Protein AF-A0A925V124-F1 (afdb_monomer_lite)

Secondary structure (DSSP, 8-state):
---EETTTTHHHHHHHHHHHHTTSSHHHHHHHHHHHHHHHSTT--HHHHHHHHHHHTT-EESSTTHHHHHHHHHHHHHHHHHGGGSTTHHHHTSSS--GGG--HHHHHHHT-TT-HHHHHHHHH-------HHHHHHTHHHHTTS-S-PPPTTS--

Radius of gyration: 16.53 Å; chains: 1; bounding box: 38×49×39 Å

Foldseek 3Di:
DDKDAQCVCLLVLLVVVLVVCDCVQLLLNLLSVLCSCQAPNPPHDVVLNVLSCVLGVPPIDDDSNWLSVLLLVLLLVLLCVVDPVQLLVLQRVDPNHDNVSNDNVSVCSSSPSPSPSSSCSSNDPTDDPPDVVVVVVVVVVPVVDPDDDDDPPPDD

Sequence (156 aa):
MQTRTGMDGLAEDLAEHRKLIGDANPVYARAVEQLAVLLCGPAASQPVVARMERAWRQRSFEAAYERPLLLLAALRHDALITGPEHPLARAFADEHPELAAVSRVALTRGLDPDRLPIWLALATRRVQTNDVSRAVAWRWPAALAGQRPIALVDVG

pLDDT: mean 84.77, std 19.45, range [33.28, 97.88]

Structure (mmCIF, N/CA/C/O backbone):
data_AF-A0A925V124-F1
#
_entry.id   AF-A0A925V124-F1
#
loop_
_atom_site.group_PDB
_atom_site.id
_atom_site.type_symbol
_atom_site.label_atom_id
_atom_site.label_alt_id
_atom_site.label_comp_id
_atom_site.label_asym_id
_atom_site.label_entity_id
_atom_site.label_seq_id
_atom_site.pdbx_PDB_ins_code
_atom_site.Cartn_x
_atom_site.Cartn_y
_atom_site.Cartn_z
_atom_site.occupancy
_atom_site.B_iso_or_equiv
_atom_site.auth_seq_id
_atom_site.auth_comp_id
_atom_site.auth_asym_id
_atom_site.auth_atom_id
_atom_site.pdbx_PDB_model_num
ATOM 1 N N . MET A 1 1 ? -2.122 -2.118 22.852 1.00 61.78 1 MET A N 1
ATOM 2 C CA . MET A 1 1 ? -2.402 -2.101 21.401 1.00 61.78 1 MET A CA 1
ATOM 3 C C . MET A 1 1 ? -3.892 -1.844 21.259 1.00 61.78 1 MET A C 1
ATOM 5 O O . MET A 1 1 ? -4.648 -2.545 21.917 1.00 61.78 1 MET A O 1
ATOM 9 N N . GLN A 1 2 ? -4.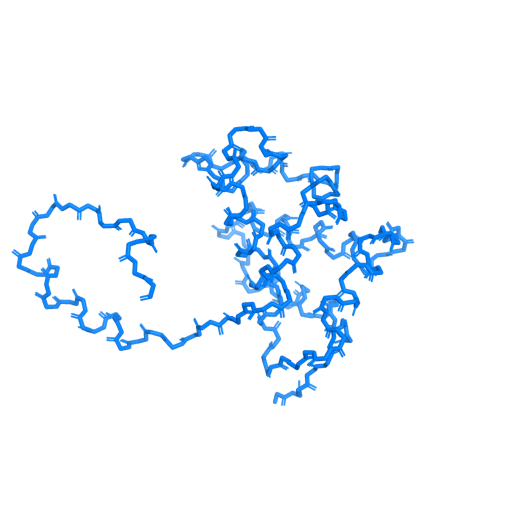303 -0.785 20.562 1.00 75.88 2 GLN A N 1
ATOM 10 C CA . GLN A 1 2 ? -5.724 -0.478 20.369 1.00 75.88 2 GLN A CA 1
ATOM 11 C C . GLN A 1 2 ? -6.164 -1.110 19.051 1.00 75.88 2 GLN A C 1
ATOM 13 O O . GLN A 1 2 ? -5.573 -0.796 18.020 1.00 75.88 2 GLN A O 1
ATOM 18 N N . THR A 1 3 ? -7.169 -1.986 19.087 1.00 84.56 3 THR A N 1
ATOM 19 C CA . THR A 1 3 ? -7.780 -2.550 17.879 1.00 84.56 3 THR A CA 1
ATOM 20 C C . THR A 1 3 ? -8.327 -1.411 17.022 1.00 84.56 3 THR A C 1
ATOM 22 O O . THR A 1 3 ? -9.066 -0.558 17.521 1.00 84.56 3 THR A O 1
ATOM 25 N N . ARG A 1 4 ? -7.952 -1.378 15.740 1.00 88.69 4 ARG A N 1
ATOM 26 C CA . ARG A 1 4 ? -8.408 -0.363 14.780 1.00 88.69 4 ARG A CA 1
ATOM 27 C C . ARG A 1 4 ? -9.321 -0.994 13.738 1.00 88.69 4 ARG A C 1
ATOM 29 O O . ARG A 1 4 ? -9.110 -2.131 13.318 1.00 88.69 4 ARG A O 1
ATOM 36 N N . THR A 1 5 ? -10.335 -0.251 13.314 1.00 91.56 5 THR A N 1
ATOM 37 C CA . THR A 1 5 ? -11.328 -0.684 12.325 1.00 91.56 5 THR A CA 1
ATOM 38 C C . THR A 1 5 ? -11.156 0.071 11.021 1.00 91.56 5 THR A C 1
ATOM 40 O O . THR A 1 5 ? -10.897 1.272 11.018 1.00 91.56 5 THR A O 1
ATOM 43 N N . GLY A 1 6 ? -11.305 -0.623 9.894 1.00 92.75 6 GLY A N 1
ATOM 44 C CA . GLY A 1 6 ? -11.269 0.026 8.587 1.00 92.75 6 GLY A CA 1
ATOM 45 C C . GLY A 1 6 ? -9.992 0.841 8.343 1.00 92.75 6 GLY A C 1
ATOM 46 O O . GLY A 1 6 ? -8.870 0.361 8.538 1.00 92.75 6 GLY A O 1
ATOM 47 N N . MET A 1 7 ? -10.179 2.088 7.907 1.00 94.44 7 MET A N 1
ATOM 48 C CA . MET A 1 7 ? -9.101 3.046 7.637 1.00 94.44 7 MET A CA 1
ATOM 49 C C . MET A 1 7 ? -8.749 3.941 8.835 1.00 94.44 7 MET A C 1
ATOM 51 O O . MET A 1 7 ? -7.814 4.735 8.734 1.00 94.44 7 MET A O 1
ATOM 55 N N . ASP A 1 8 ? -9.434 3.802 9.972 1.00 92.19 8 ASP A N 1
ATOM 56 C CA . ASP A 1 8 ? -9.246 4.694 11.117 1.00 92.19 8 ASP A CA 1
ATOM 57 C C . ASP A 1 8 ? -7.821 4.582 11.659 1.00 92.19 8 ASP A C 1
ATOM 59 O O . ASP A 1 8 ? -7.342 3.500 12.011 1.00 92.19 8 ASP A O 1
ATOM 63 N N . GLY A 1 9 ? -7.106 5.699 11.699 1.00 93.81 9 GLY A N 1
ATOM 64 C CA . GLY A 1 9 ? -5.715 5.733 12.132 1.00 93.81 9 GLY A CA 1
ATOM 65 C C . GLY A 1 9 ? -4.713 5.116 11.139 1.00 93.81 9 GLY A C 1
ATOM 66 O O . GLY A 1 9 ? -3.663 4.625 11.551 1.00 93.81 9 GLY A O 1
ATOM 67 N N . LEU A 1 10 ? -5.052 4.995 9.847 1.00 96.06 10 LEU A N 1
ATOM 68 C CA . LEU A 1 10 ? -4.140 4.431 8.839 1.00 96.06 10 LEU A CA 1
ATOM 69 C C . LEU A 1 10 ? -2.904 5.317 8.607 1.00 96.06 10 LEU A C 1
ATOM 71 O O . LEU A 1 10 ? -1.824 4.800 8.322 1.00 96.06 10 LEU A O 1
ATOM 75 N N . ALA A 1 11 ? -3.048 6.637 8.728 1.00 96.50 11 ALA A N 1
ATOM 76 C CA . ALA A 1 11 ? -1.944 7.576 8.547 1.00 96.50 11 ALA A CA 1
ATOM 77 C C . ALA A 1 11 ? -0.832 7.335 9.580 1.00 96.50 11 ALA A C 1
ATOM 79 O O . ALA A 1 11 ? 0.349 7.294 9.232 1.00 96.50 11 ALA A O 1
ATOM 80 N N . GLU A 1 12 ? -1.218 7.113 10.834 1.00 96.31 12 GLU A N 1
ATOM 81 C CA . GLU A 1 12 ? -0.327 6.801 11.945 1.00 96.31 12 GLU A CA 1
ATOM 82 C C . GLU A 1 12 ? 0.366 5.455 11.729 1.00 96.31 12 GLU A C 1
ATOM 84 O O . GLU A 1 12 ? 1.582 5.374 11.876 1.00 96.31 12 GLU A O 1
ATOM 89 N N . ASP A 1 13 ? -0.371 4.429 11.292 1.00 95.44 13 ASP A N 1
ATOM 90 C CA . ASP A 1 13 ? 0.209 3.117 10.980 1.00 95.44 13 ASP A CA 1
ATOM 91 C C . ASP A 1 13 ? 1.271 3.202 9.884 1.00 95.44 13 ASP A C 1
ATOM 93 O O . ASP A 1 13 ? 2.349 2.622 10.009 1.00 95.44 13 ASP A O 1
ATOM 97 N N . LEU A 1 14 ? 0.996 3.938 8.803 1.00 96.12 14 LEU A N 1
ATOM 98 C CA . LEU A 1 14 ? 1.958 4.131 7.717 1.00 96.12 14 LEU A CA 1
ATOM 99 C C . LEU A 1 14 ? 3.186 4.916 8.198 1.00 96.12 14 LEU A C 1
ATOM 101 O O . LEU A 1 14 ? 4.314 4.557 7.858 1.00 96.12 14 LEU A O 1
ATOM 105 N N . ALA A 1 15 ? 2.996 5.946 9.025 1.00 95.56 15 ALA A N 1
ATOM 106 C CA . ALA A 1 15 ? 4.096 6.720 9.592 1.00 95.56 15 ALA A CA 1
ATOM 107 C C . ALA A 1 15 ? 4.973 5.882 10.540 1.00 95.56 15 ALA A C 1
ATOM 109 O O . ALA A 1 15 ? 6.202 5.958 10.477 1.00 95.56 15 ALA A O 1
ATOM 110 N N . GLU A 1 16 ? 4.371 5.060 11.400 1.00 92.50 16 GLU A N 1
ATOM 111 C CA . GLU A 1 16 ? 5.090 4.122 12.265 1.00 92.50 16 GLU A CA 1
ATOM 112 C C . GLU A 1 16 ? 5.828 3.064 11.444 1.00 92.50 16 GLU A C 1
ATOM 114 O O . GLU A 1 16 ? 7.013 2.812 11.668 1.00 92.50 16 GLU A O 1
ATOM 119 N N . HIS A 1 17 ? 5.174 2.502 10.428 1.00 90.88 17 HIS A N 1
ATOM 120 C CA . HIS A 1 17 ? 5.788 1.501 9.567 1.00 90.88 17 HIS A CA 1
ATOM 121 C C . HIS A 1 17 ? 6.964 2.060 8.761 1.00 90.88 17 HIS A C 1
ATOM 123 O O . HIS A 1 17 ? 7.985 1.389 8.615 1.00 90.88 17 HIS A O 1
ATOM 129 N N . ARG A 1 18 ? 6.886 3.317 8.306 1.00 93.25 18 ARG A N 1
ATOM 130 C CA . ARG A 1 18 ? 8.014 3.998 7.654 1.00 93.25 18 ARG A CA 1
ATOM 131 C C . ARG A 1 18 ? 9.233 4.103 8.572 1.00 93.25 18 ARG A C 1
ATOM 133 O O . ARG A 1 18 ? 10.354 3.894 8.101 1.00 93.25 18 ARG A O 1
ATOM 140 N N . LYS A 1 19 ? 9.028 4.408 9.859 1.00 90.31 19 LYS A N 1
ATOM 141 C CA . LYS A 1 19 ? 10.109 4.442 10.863 1.00 90.31 19 LYS A CA 1
ATOM 142 C C . LYS A 1 19 ? 10.722 3.057 11.065 1.00 90.31 19 LYS A C 1
ATOM 144 O O . LYS A 1 19 ? 11.937 2.952 11.162 1.00 90.31 19 LYS A O 1
ATOM 149 N N . LEU A 1 20 ? 9.893 2.010 11.087 1.00 86.88 20 LEU A N 1
ATOM 150 C CA . LEU A 1 20 ? 10.339 0.624 11.260 1.00 86.88 20 LEU A CA 1
ATOM 151 C C . LEU A 1 20 ? 11.156 0.101 10.073 1.00 86.88 20 LEU A C 1
ATOM 153 O O . LEU A 1 20 ? 12.163 -0.564 10.287 1.00 86.88 20 LEU A O 1
ATOM 157 N N . ILE A 1 21 ? 10.745 0.399 8.834 1.00 87.00 21 ILE A N 1
ATOM 158 C CA . ILE A 1 21 ? 11.506 0.005 7.634 1.00 87.00 21 ILE A CA 1
ATOM 159 C C . ILE A 1 21 ? 12.879 0.696 7.613 1.00 87.00 21 ILE A C 1
ATOM 161 O O . ILE A 1 21 ? 13.863 0.103 7.164 1.00 87.00 21 ILE A O 1
ATOM 165 N N . GLY A 1 22 ? 12.951 1.942 8.094 1.00 83.25 22 GLY A N 1
ATOM 166 C CA . GLY A 1 22 ? 14.162 2.753 8.006 1.00 83.25 22 GLY A CA 1
ATOM 167 C C . GLY A 1 22 ? 14.628 2.900 6.554 1.00 83.25 22 GLY A C 1
ATOM 168 O O . GLY A 1 22 ? 13.812 2.907 5.633 1.00 83.25 22 GLY A O 1
ATOM 169 N N . ASP A 1 23 ? 15.937 3.006 6.345 1.00 83.62 23 ASP A N 1
ATOM 170 C CA . ASP A 1 23 ? 16.521 3.148 5.002 1.00 83.62 23 ASP A CA 1
ATOM 171 C C . ASP A 1 23 ? 17.090 1.827 4.457 1.00 83.62 23 ASP A C 1
ATOM 173 O O . ASP A 1 23 ? 17.605 1.774 3.343 1.00 83.62 23 ASP A O 1
ATOM 177 N N . ALA A 1 24 ? 16.944 0.733 5.214 1.00 80.75 24 ALA A N 1
ATOM 178 C CA . ALA A 1 24 ? 17.399 -0.598 4.814 1.00 80.75 24 ALA A CA 1
ATOM 179 C C . ALA A 1 24 ? 16.633 -1.144 3.598 1.00 80.75 24 ALA A C 1
ATOM 181 O O . ALA A 1 24 ? 17.141 -2.009 2.887 1.00 80.75 24 ALA A O 1
ATOM 182 N N . ASN A 1 25 ? 15.413 -0.650 3.354 1.00 87.31 25 ASN A N 1
ATOM 183 C CA . ASN A 1 25 ? 14.638 -1.026 2.181 1.00 87.31 25 ASN A CA 1
ATOM 184 C C . ASN A 1 25 ? 13.975 0.193 1.509 1.00 87.31 25 ASN A C 1
ATOM 186 O O . ASN A 1 25 ? 12.794 0.477 1.745 1.00 87.31 25 ASN A O 1
ATOM 190 N N . PRO A 1 26 ? 14.726 0.933 0.669 1.00 92.50 26 PRO A N 1
ATOM 191 C CA . PRO A 1 26 ? 14.306 2.240 0.166 1.00 92.50 26 PRO A CA 1
ATOM 192 C C . PRO A 1 26 ? 13.049 2.172 -0.710 1.00 92.50 26 PRO A C 1
ATOM 194 O O . PRO A 1 26 ? 12.239 3.098 -0.695 1.00 92.50 26 PRO A O 1
ATOM 197 N N . VAL A 1 27 ? 12.840 1.069 -1.436 1.00 94.25 27 VAL A N 1
ATOM 198 C CA . VAL A 1 27 ? 11.661 0.872 -2.295 1.00 94.25 27 VAL A CA 1
ATOM 199 C C . VAL A 1 27 ? 10.379 0.816 -1.466 1.00 94.25 27 VAL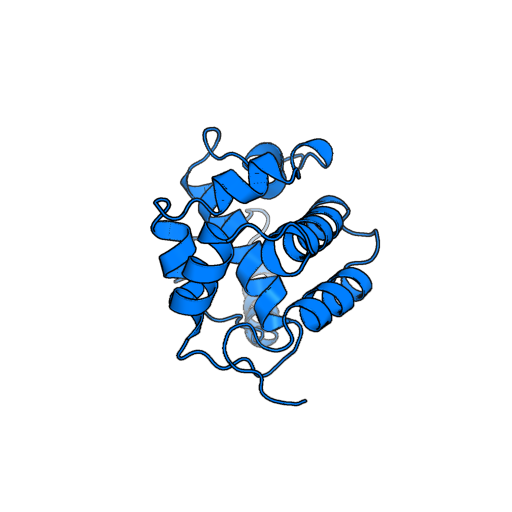 A C 1
ATOM 201 O O . VAL A 1 27 ? 9.433 1.556 -1.740 1.00 94.25 27 VAL A O 1
ATOM 204 N N . TYR A 1 28 ? 10.344 -0.012 -0.417 1.00 93.44 28 TYR A N 1
ATOM 205 C CA . TYR A 1 28 ? 9.165 -0.111 0.450 1.00 93.44 28 TYR A CA 1
ATOM 206 C C . TYR A 1 28 ? 8.994 1.132 1.324 1.00 93.44 28 TYR A C 1
ATOM 208 O O . TYR A 1 28 ? 7.862 1.561 1.536 1.00 93.44 28 TYR A O 1
ATOM 216 N N . ALA A 1 29 ? 10.090 1.757 1.765 1.00 93.88 29 ALA A N 1
ATOM 217 C CA . ALA A 1 29 ? 10.041 3.039 2.461 1.00 93.88 29 ALA A CA 1
ATOM 218 C C . ALA A 1 29 ? 9.340 4.109 1.607 1.00 93.88 29 ALA A C 1
ATOM 220 O O . ALA A 1 29 ? 8.364 4.718 2.050 1.00 93.88 29 ALA A O 1
ATOM 221 N N . ARG A 1 30 ? 9.756 4.259 0.342 1.00 96.50 30 ARG A N 1
ATOM 222 C CA . ARG A 1 30 ? 9.114 5.182 -0.599 1.00 96.50 30 ARG A CA 1
ATOM 223 C C . ARG A 1 30 ? 7.671 4.788 -0.903 1.00 96.50 30 ARG A C 1
ATOM 225 O O . ARG A 1 30 ? 6.823 5.665 -1.041 1.00 96.50 30 ARG A O 1
ATOM 232 N N . ALA A 1 31 ? 7.363 3.495 -0.991 1.00 96.75 31 ALA A N 1
ATOM 233 C CA . ALA A 1 31 ? 5.995 3.041 -1.230 1.00 96.75 31 ALA A CA 1
ATOM 234 C C . ALA A 1 31 ? 5.067 3.446 -0.085 1.00 96.75 31 ALA A C 1
ATOM 236 O O . ALA A 1 31 ? 3.988 3.968 -0.340 1.00 96.75 31 ALA A O 1
ATOM 237 N N . VAL A 1 32 ? 5.504 3.280 1.163 1.00 96.56 32 VAL A N 1
ATOM 238 C CA . VAL A 1 32 ? 4.744 3.677 2.356 1.00 96.56 32 VAL A CA 1
ATOM 239 C C . VAL A 1 32 ? 4.518 5.187 2.394 1.00 96.56 32 VAL A C 1
ATOM 241 O O . VAL A 1 32 ? 3.393 5.624 2.623 1.00 96.56 32 VAL A O 1
ATOM 244 N N . GLU A 1 33 ? 5.543 5.988 2.097 1.00 96.38 33 GLU A N 1
ATOM 245 C CA . GLU A 1 33 ? 5.414 7.450 1.998 1.00 96.38 33 GLU A CA 1
ATOM 246 C C . GLU A 1 33 ? 4.392 7.860 0.928 1.00 96.38 33 GLU A C 1
ATOM 248 O O . GLU A 1 33 ? 3.504 8.678 1.173 1.00 96.38 33 GLU A O 1
ATOM 253 N N . GLN A 1 34 ? 4.484 7.272 -0.267 1.00 97.25 34 GLN A N 1
ATOM 254 C CA . GLN A 1 34 ? 3.571 7.587 -1.363 1.00 97.25 34 GLN A CA 1
ATOM 255 C C . GLN A 1 34 ? 2.147 7.078 -1.099 1.00 97.25 34 GLN A C 1
ATOM 257 O O . GLN A 1 34 ? 1.188 7.750 -1.478 1.00 97.25 34 GLN A O 1
ATOM 262 N N . LEU A 1 35 ? 1.988 5.937 -0.424 1.00 97.75 35 LEU A N 1
ATOM 263 C CA . LEU A 1 35 ? 0.691 5.430 0.028 1.00 97.75 35 LEU A CA 1
ATOM 264 C C . LEU A 1 35 ? 0.060 6.362 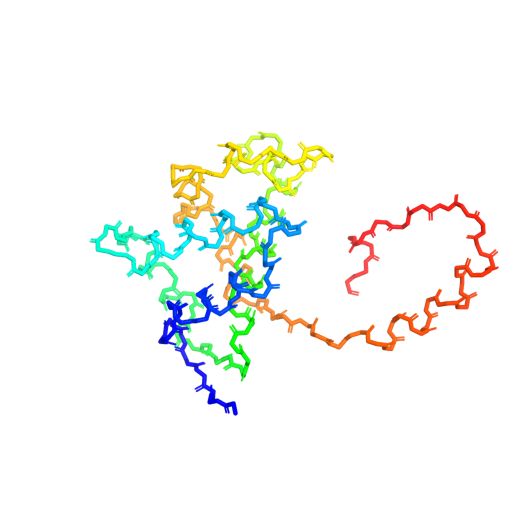1.065 1.00 97.75 35 LEU A C 1
ATOM 266 O O . LEU A 1 35 ? -1.129 6.646 0.959 1.00 97.75 35 LEU A O 1
ATOM 270 N N . ALA A 1 36 ? 0.841 6.898 2.007 1.00 97.19 36 ALA A N 1
ATOM 271 C CA . ALA A 1 36 ? 0.345 7.877 2.974 1.00 97.19 36 ALA A CA 1
ATOM 272 C C . ALA A 1 36 ? -0.180 9.137 2.270 1.00 97.19 36 ALA A C 1
ATOM 274 O O . ALA A 1 36 ? -1.275 9.606 2.572 1.00 97.19 36 ALA A O 1
ATOM 275 N N . VAL A 1 37 ? 0.537 9.638 1.259 1.00 96.25 37 VAL A N 1
ATOM 276 C CA . VAL A 1 37 ? 0.063 10.765 0.436 1.00 96.25 37 VAL A CA 1
ATOM 277 C C . VAL A 1 37 ? -1.199 10.399 -0.354 1.00 96.25 37 VAL A C 1
ATOM 279 O O . VAL A 1 37 ? -2.134 11.196 -0.416 1.00 96.25 37 VAL A O 1
ATOM 282 N N . LEU A 1 38 ? -1.237 9.211 -0.962 1.00 97.25 38 LEU A N 1
ATOM 283 C CA . LEU A 1 38 ? -2.334 8.763 -1.824 1.00 97.25 38 LEU A CA 1
ATOM 284 C C . LEU A 1 38 ? -3.632 8.479 -1.057 1.00 97.25 38 LEU A C 1
ATOM 286 O O . LEU A 1 38 ? -4.708 8.701 -1.610 1.00 97.25 38 LEU A O 1
ATOM 290 N N . LEU A 1 39 ? -3.533 7.975 0.174 1.00 97.31 39 LEU A N 1
ATOM 291 C CA . LEU A 1 39 ? -4.673 7.498 0.963 1.00 97.31 39 LEU A CA 1
ATOM 292 C C . LEU A 1 39 ? -5.082 8.459 2.081 1.00 97.31 39 LEU A C 1
ATOM 294 O O . LEU A 1 39 ? -6.248 8.472 2.461 1.00 97.31 39 LEU A O 1
ATOM 298 N N . CYS A 1 40 ? -4.144 9.243 2.615 1.00 96.50 40 CYS A N 1
ATOM 299 C CA . CYS A 1 40 ? -4.360 10.052 3.819 1.00 96.50 40 CYS A CA 1
ATOM 300 C C . CYS A 1 40 ? -3.960 11.527 3.648 1.00 96.50 40 CYS A C 1
ATOM 302 O O . CYS A 1 40 ? -4.195 12.333 4.544 1.00 96.50 40 CYS A O 1
ATOM 304 N N . GLY A 1 41 ? -3.328 11.895 2.529 1.00 93.44 41 GLY A N 1
ATOM 305 C CA . GLY A 1 41 ? -2.875 13.261 2.279 1.00 93.44 41 GLY A CA 1
ATOM 306 C C . GLY A 1 41 ? -3.996 14.214 1.838 1.00 93.44 41 GLY A C 1
ATOM 307 O O . GLY A 1 41 ? -5.076 13.778 1.442 1.00 93.44 41 GLY A O 1
ATOM 308 N N . PRO A 1 42 ? -3.728 15.533 1.787 1.00 91.56 42 PRO A N 1
ATOM 309 C CA . PRO A 1 42 ? -4.695 16.527 1.301 1.00 91.56 42 PRO A CA 1
ATOM 310 C C . PRO A 1 42 ? -5.083 16.314 -0.171 1.00 91.56 42 PRO A C 1
ATOM 312 O O . PRO A 1 42 ? -6.138 16.755 -0.613 1.00 91.56 42 PRO A O 1
ATOM 315 N N . ALA A 1 43 ? -4.237 15.613 -0.930 1.00 90.00 43 ALA A N 1
ATOM 316 C CA . ALA A 1 43 ? -4.492 15.204 -2.304 1.00 90.00 43 ALA A CA 1
ATOM 317 C C . ALA A 1 43 ? -4.821 13.700 -2.404 1.00 90.00 43 ALA A C 1
ATOM 319 O O . ALA A 1 43 ? -4.446 13.052 -3.384 1.00 90.00 43 ALA A O 1
ATOM 320 N N . ALA A 1 44 ? -5.459 13.110 -1.392 1.00 95.25 44 ALA A N 1
ATOM 321 C CA . ALA A 1 44 ? -5.830 11.700 -1.437 1.00 95.25 44 ALA A CA 1
ATOM 322 C C . ALA A 1 44 ? -6.717 11.388 -2.657 1.00 95.25 44 ALA A C 1
ATOM 324 O O . ALA A 1 44 ? -7.578 12.181 -3.053 1.00 95.25 44 ALA A O 1
ATOM 325 N N . SER A 1 45 ? -6.495 10.227 -3.275 1.00 96.38 45 SER A N 1
ATOM 326 C CA . SER A 1 45 ? -7.279 9.787 -4.429 1.00 96.38 45 SER A CA 1
ATOM 327 C C . SER A 1 45 ? -8.626 9.248 -3.959 1.00 96.38 45 SER A C 1
ATOM 329 O O . SER A 1 45 ? -8.712 8.121 -3.474 1.00 96.38 45 SER A O 1
ATOM 331 N N . GLN A 1 46 ? -9.683 10.047 -4.117 1.00 96.25 46 GLN A N 1
ATOM 332 C CA . GLN A 1 46 ? -11.029 9.707 -3.641 1.00 96.25 46 GLN A CA 1
ATOM 333 C C . GLN A 1 46 ? -11.548 8.347 -4.145 1.00 96.25 46 GLN A C 1
ATOM 335 O O . GLN A 1 46 ? -12.081 7.596 -3.330 1.00 96.25 46 GLN A O 1
ATOM 340 N N . PRO A 1 47 ? -11.346 7.947 -5.420 1.00 96.56 47 PRO A N 1
ATOM 341 C 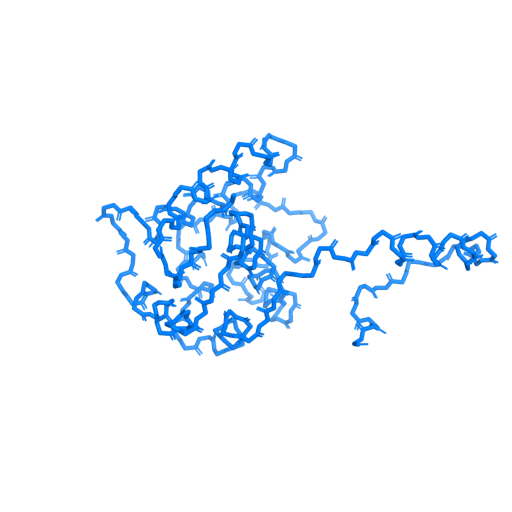CA . PRO A 1 47 ? -11.752 6.615 -5.873 1.00 96.56 47 PRO A CA 1
ATOM 342 C C . PRO A 1 47 ? -11.032 5.481 -5.134 1.00 96.56 47 PRO A C 1
ATOM 344 O O . PRO A 1 47 ? -11.655 4.486 -4.767 1.00 96.56 47 PRO A O 1
ATOM 347 N N . VAL A 1 48 ? -9.729 5.639 -4.878 1.00 97.31 48 VAL A N 1
ATOM 348 C CA . VAL A 1 48 ? -8.918 4.638 -4.170 1.00 97.31 48 VAL A CA 1
ATOM 349 C C . VAL A 1 48 ? -9.320 4.571 -2.698 1.00 97.31 48 VAL A C 1
ATOM 351 O O . VAL A 1 48 ? -9.493 3.477 -2.164 1.00 97.31 48 VAL A O 1
ATOM 354 N N . VAL A 1 49 ? -9.519 5.726 -2.055 1.00 97.44 49 VAL A N 1
ATOM 355 C CA . VAL A 1 49 ? -9.971 5.820 -0.659 1.00 97.44 49 VAL A CA 1
ATOM 356 C C . VAL A 1 49 ? -11.338 5.162 -0.494 1.00 97.44 49 VAL A C 1
ATOM 358 O O . VAL A 1 49 ? -11.460 4.228 0.292 1.00 97.44 49 VAL A O 1
ATOM 361 N N . ALA A 1 50 ? -12.336 5.534 -1.299 1.00 96.88 50 ALA A N 1
ATOM 362 C CA . ALA A 1 50 ? -13.675 4.944 -1.222 1.00 96.88 50 ALA A CA 1
ATOM 363 C C . ALA A 1 50 ? -13.658 3.419 -1.442 1.00 96.88 50 ALA A C 1
ATOM 365 O O . ALA A 1 50 ? -14.407 2.659 -0.816 1.00 96.88 50 ALA A O 1
ATOM 366 N N . ARG A 1 51 ? -12.781 2.939 -2.332 1.00 97.19 51 ARG A N 1
ATOM 367 C CA . ARG A 1 51 ? -12.607 1.507 -2.584 1.00 97.19 51 ARG A CA 1
ATOM 368 C C . ARG A 1 51 ? -11.954 0.791 -1.398 1.00 97.19 51 ARG A C 1
ATOM 370 O O . ARG A 1 51 ? -12.406 -0.298 -1.042 1.00 97.19 51 ARG A O 1
ATOM 377 N N . MET A 1 52 ? -10.973 1.418 -0.754 1.00 97.19 52 MET A N 1
ATOM 378 C CA . MET A 1 52 ? -10.328 0.924 0.464 1.00 97.19 52 MET A CA 1
ATOM 379 C C . MET A 1 52 ? -11.297 0.874 1.647 1.00 97.19 52 MET A C 1
ATOM 381 O O . MET A 1 52 ? -11.417 -0.165 2.295 1.00 97.19 52 MET A O 1
ATOM 385 N N . GLU A 1 53 ? -12.059 1.945 1.879 1.00 96.94 53 GLU A N 1
ATOM 386 C CA . GLU A 1 53 ? -13.100 1.997 2.909 1.00 96.94 53 GLU A CA 1
ATOM 387 C C . GLU A 1 53 ? -14.106 0.862 2.733 1.00 96.94 53 GLU A C 1
ATOM 389 O O . GLU A 1 53 ? -14.505 0.214 3.699 1.00 96.94 53 GLU A O 1
ATOM 394 N N . ARG A 1 54 ? -14.496 0.563 1.488 1.00 96.31 54 ARG A N 1
ATOM 395 C CA . ARG A 1 54 ? -15.366 -0.578 1.195 1.00 96.31 54 ARG A CA 1
ATOM 396 C C . ARG A 1 54 ? -14.683 -1.916 1.475 1.00 96.31 54 ARG A C 1
ATOM 398 O O . ARG A 1 54 ? -15.320 -2.783 2.068 1.00 96.31 54 ARG A O 1
ATOM 405 N N . ALA A 1 55 ? -13.431 -2.092 1.054 1.00 96.38 55 ALA A N 1
ATOM 406 C CA . ALA A 1 55 ? -12.683 -3.332 1.262 1.00 96.38 55 ALA A CA 1
ATOM 407 C C . ALA A 1 55 ? -12.449 -3.628 2.752 1.00 96.38 55 ALA A C 1
ATOM 409 O O . ALA A 1 55 ? -12.422 -4.791 3.154 1.00 96.38 55 ALA A O 1
ATOM 410 N N . TRP A 1 56 ? -12.295 -2.591 3.577 1.00 96.81 56 TRP A N 1
ATOM 411 C CA . TRP A 1 56 ? -11.961 -2.722 4.995 1.00 96.81 56 TRP A CA 1
ATOM 412 C C . TRP A 1 56 ? -13.112 -2.404 5.956 1.00 96.81 56 TRP A C 1
ATOM 414 O O . TRP A 1 56 ? -12.921 -2.504 7.164 1.00 96.81 56 TRP A O 1
ATOM 424 N N . ARG A 1 57 ? -14.318 -2.094 5.460 1.00 93.81 57 ARG A N 1
ATOM 425 C CA . ARG A 1 57 ? -15.479 -1.666 6.270 1.00 93.81 57 ARG A CA 1
ATOM 426 C C . ARG A 1 57 ? -15.770 -2.550 7.485 1.00 93.81 57 ARG A C 1
ATOM 428 O O . ARG A 1 57 ? -16.173 -2.048 8.523 1.00 93.81 57 ARG A O 1
ATOM 435 N N . GLN A 1 58 ? -15.611 -3.862 7.337 1.00 91.25 58 GLN A N 1
ATOM 436 C CA . GLN A 1 58 ? -15.909 -4.855 8.377 1.00 91.25 58 GLN A CA 1
ATOM 437 C C . GLN A 1 58 ? -14.644 -5.518 8.935 1.00 91.25 58 GLN A C 1
ATOM 439 O O . GLN A 1 58 ? -14.709 -6.579 9.552 1.00 91.25 58 GLN A O 1
ATOM 444 N N . ARG A 1 59 ? -13.475 -4.923 8.684 1.00 94.31 59 ARG A N 1
ATOM 445 C CA . ARG A 1 59 ? -12.195 -5.461 9.128 1.00 94.31 59 ARG A CA 1
ATOM 446 C C . ARG A 1 59 ? -11.724 -4.767 10.398 1.00 94.31 59 ARG A C 1
ATOM 448 O O . ARG A 1 59 ? -11.752 -3.540 10.484 1.00 94.31 59 ARG A O 1
ATOM 455 N N . SER A 1 60 ? -11.224 -5.571 11.328 1.00 93.50 60 SER A N 1
ATOM 456 C CA . SER A 1 60 ? -10.399 -5.134 12.449 1.00 93.50 60 SER A CA 1
ATOM 457 C C . SER A 1 60 ? -8.943 -5.535 12.223 1.00 93.50 60 SER A C 1
ATOM 459 O O . SER A 1 60 ? -8.656 -6.539 11.556 1.00 93.50 60 SER A O 1
ATOM 461 N N . PHE A 1 61 ? -8.043 -4.731 12.776 1.00 91.44 61 PHE A N 1
ATOM 462 C CA . PHE A 1 61 ? -6.605 -4.946 12.780 1.00 91.44 61 PHE A CA 1
ATOM 463 C C . PHE A 1 61 ? -6.098 -4.774 14.206 1.00 91.44 61 PHE A C 1
ATOM 465 O O . PHE A 1 61 ? -6.428 -3.786 14.872 1.00 91.44 61 PHE A O 1
ATOM 472 N N . GLU A 1 62 ? -5.330 -5.748 14.681 1.00 89.50 62 GLU A N 1
ATOM 473 C CA . GLU A 1 62 ? -4.917 -5.801 16.084 1.00 89.50 62 GLU A CA 1
ATOM 474 C C . GLU A 1 62 ? -3.609 -5.044 16.310 1.00 89.50 62 GLU A C 1
ATOM 476 O O . GLU A 1 62 ? -3.413 -4.454 17.373 1.00 89.50 62 GLU A O 1
ATOM 481 N N . ALA A 1 63 ? -2.730 -5.017 15.303 1.00 87.12 63 ALA A N 1
ATOM 482 C CA . ALA A 1 63 ? -1.434 -4.346 15.348 1.00 87.12 63 ALA A CA 1
ATOM 483 C C . ALA A 1 63 ? -1.281 -3.266 14.267 1.00 87.12 63 ALA A C 1
ATOM 485 O O . ALA A 1 63 ? -1.705 -3.431 13.123 1.00 87.12 63 ALA A O 1
ATOM 486 N N . ALA A 1 64 ? -0.564 -2.193 14.617 1.00 85.50 64 ALA A N 1
ATOM 487 C CA . ALA A 1 64 ? -0.300 -1.048 13.738 1.00 85.50 64 ALA A CA 1
ATOM 488 C C . ALA A 1 64 ? 0.459 -1.420 12.447 1.00 85.50 64 ALA A C 1
ATOM 490 O O . ALA A 1 64 ? 0.320 -0.774 11.413 1.00 85.50 64 ALA A O 1
ATOM 491 N N . TYR A 1 65 ? 1.244 -2.501 12.468 1.00 86.25 65 TYR A N 1
ATOM 492 C CA . TYR A 1 65 ? 1.971 -2.962 11.285 1.00 86.25 65 TYR A CA 1
ATOM 493 C C . TYR A 1 65 ? 1.104 -3.763 10.302 1.00 86.25 65 TYR A C 1
ATOM 495 O O . TYR A 1 65 ? 1.535 -3.982 9.171 1.00 86.25 65 TYR A O 1
ATOM 503 N N . GLU A 1 66 ? -0.090 -4.231 10.689 1.00 89.44 66 GLU A N 1
ATOM 504 C CA . GLU A 1 66 ? -0.868 -5.159 9.856 1.00 89.44 66 GLU A CA 1
ATOM 505 C C . GLU A 1 66 ? -1.363 -4.503 8.569 1.00 89.44 66 GLU A C 1
ATOM 507 O O . GLU A 1 66 ? -1.243 -5.087 7.492 1.00 89.44 66 GLU A O 1
ATOM 512 N N . ARG A 1 67 ? -1.897 -3.281 8.657 1.00 94.31 67 ARG A N 1
ATOM 513 C CA . ARG A 1 67 ? -2.441 -2.573 7.490 1.00 94.31 67 ARG A CA 1
ATOM 514 C C . ARG A 1 67 ? -1.354 -2.190 6.479 1.00 94.31 67 ARG A C 1
ATOM 516 O O . ARG A 1 67 ? -1.522 -2.535 5.306 1.00 94.31 67 ARG A O 1
ATOM 523 N N . PRO A 1 68 ? -0.227 -1.565 6.881 1.00 94.75 68 PRO A N 1
ATOM 524 C CA . PRO A 1 68 ? 0.884 -1.293 5.970 1.00 94.75 68 PRO A CA 1
ATOM 525 C C . PRO A 1 68 ? 1.441 -2.561 5.314 1.00 94.75 68 PRO A C 1
ATOM 527 O O . PRO A 1 68 ? 1.607 -2.594 4.095 1.00 94.75 68 PRO A O 1
ATOM 530 N N . LEU A 1 69 ? 1.664 -3.632 6.087 1.00 93.25 69 LEU A N 1
ATOM 531 C CA . LEU A 1 69 ? 2.181 -4.889 5.539 1.00 93.25 69 LEU A CA 1
ATOM 532 C C . LEU A 1 69 ? 1.199 -5.540 4.565 1.00 93.25 69 LEU A C 1
ATOM 534 O O . LEU A 1 69 ? 1.620 -6.013 3.512 1.00 93.25 69 LEU A O 1
ATOM 538 N N . LEU A 1 70 ? -0.100 -5.542 4.877 1.00 95.31 70 LEU A N 1
ATOM 539 C CA . LEU A 1 70 ? -1.121 -6.082 3.984 1.00 95.31 70 LEU A CA 1
ATOM 540 C C . LEU A 1 70 ? -1.167 -5.319 2.654 1.00 95.31 70 LEU A C 1
ATOM 542 O O . LEU A 1 70 ? -1.242 -5.955 1.604 1.00 95.31 70 LEU A O 1
ATOM 546 N N . LEU A 1 71 ? -1.084 -3.984 2.684 1.00 96.31 71 LEU A N 1
ATOM 547 C CA . LEU A 1 71 ? -1.038 -3.152 1.476 1.00 96.31 71 LEU A CA 1
ATOM 548 C C . LEU A 1 71 ? 0.163 -3.501 0.596 1.00 96.31 71 LEU A C 1
ATOM 550 O O . LEU A 1 71 ? 0.002 -3.780 -0.592 1.00 96.31 71 LEU A O 1
ATOM 554 N N . LEU A 1 72 ? 1.361 -3.523 1.184 1.00 96.06 72 LEU A N 1
ATOM 555 C CA . LEU A 1 72 ? 2.599 -3.819 0.463 1.00 96.06 72 LEU A CA 1
ATOM 556 C C . LEU A 1 72 ? 2.607 -5.250 -0.088 1.00 96.06 72 LEU A C 1
ATOM 558 O O . LEU A 1 72 ? 2.973 -5.467 -1.242 1.00 96.06 72 LEU A O 1
ATOM 562 N N . ALA A 1 73 ? 2.159 -6.223 0.708 1.00 94.94 73 ALA A N 1
ATOM 563 C CA . ALA A 1 73 ? 2.075 -7.615 0.288 1.00 94.94 73 ALA A CA 1
ATOM 564 C C . ALA A 1 73 ? 1.060 -7.812 -0.847 1.00 94.94 73 ALA A C 1
ATOM 566 O O . ALA A 1 73 ? 1.349 -8.543 -1.794 1.00 94.94 73 ALA A O 1
ATOM 567 N N . ALA A 1 74 ? -0.101 -7.151 -0.784 1.00 95.88 74 ALA A N 1
ATOM 568 C CA . ALA A 1 74 ? -1.111 -7.219 -1.835 1.00 95.88 74 ALA A CA 1
ATOM 569 C C . ALA A 1 74 ? -0.601 -6.606 -3.148 1.00 95.88 74 ALA A C 1
ATOM 571 O O . ALA A 1 74 ? -0.701 -7.253 -4.188 1.00 95.88 74 ALA A O 1
ATOM 572 N N . LEU A 1 75 ? 0.022 -5.421 -3.093 1.00 96.50 75 LEU A N 1
ATOM 573 C CA . LEU A 1 75 ? 0.634 -4.764 -4.256 1.00 96.50 75 LEU A CA 1
ATOM 574 C C . LEU A 1 75 ? 1.742 -5.606 -4.884 1.00 96.50 75 LEU A C 1
ATOM 576 O O . LEU A 1 75 ? 1.797 -5.748 -6.103 1.00 96.50 75 LEU A O 1
ATOM 580 N N . ARG A 1 76 ? 2.620 -6.184 -4.060 1.00 95.62 76 ARG A N 1
ATOM 581 C CA . ARG A 1 76 ? 3.691 -7.048 -4.553 1.00 95.62 76 ARG A CA 1
ATOM 582 C C . ARG A 1 76 ? 3.149 -8.317 -5.190 1.00 95.62 76 ARG A C 1
ATOM 584 O O . ARG A 1 76 ? 3.609 -8.709 -6.254 1.00 95.62 76 ARG A O 1
ATOM 591 N N . HIS A 1 77 ? 2.203 -8.978 -4.534 1.00 93.75 77 HIS A N 1
ATOM 592 C CA . HIS A 1 77 ? 1.612 -10.204 -5.055 1.00 93.75 77 HIS A CA 1
ATOM 593 C C . HIS A 1 77 ? 0.942 -9.975 -6.410 1.00 93.75 77 HIS A C 1
ATOM 595 O O . HIS A 1 77 ? 1.141 -10.745 -7.344 1.00 93.75 77 HIS A O 1
ATOM 601 N N . ASP A 1 78 ? 0.185 -8.893 -6.518 1.00 95.50 78 ASP A N 1
ATOM 602 C CA . ASP A 1 78 ? -0.493 -8.515 -7.746 1.00 95.50 78 ASP A CA 1
ATOM 603 C C . ASP A 1 78 ? 0.493 -8.115 -8.863 1.00 95.50 78 ASP A C 1
ATOM 605 O O . ASP A 1 78 ? 0.302 -8.501 -10.018 1.00 95.50 78 ASP A O 1
ATOM 609 N N . ALA A 1 79 ? 1.612 -7.465 -8.514 1.00 95.69 79 ALA A N 1
ATOM 610 C CA . ALA A 1 79 ? 2.719 -7.217 -9.438 1.00 95.69 79 ALA A CA 1
ATOM 611 C C . ALA A 1 79 ? 3.384 -8.503 -9.943 1.00 95.69 79 ALA A C 1
ATOM 613 O O . ALA A 1 79 ? 3.674 -8.610 -11.130 1.00 95.69 79 ALA A O 1
ATOM 614 N N . LEU A 1 80 ? 3.595 -9.487 -9.065 1.00 93.62 80 LEU A N 1
ATOM 615 C CA . LEU A 1 80 ? 4.189 -10.774 -9.431 1.00 93.62 80 LEU A CA 1
ATOM 616 C C . LEU A 1 80 ? 3.284 -11.595 -10.355 1.00 93.62 80 LEU A C 1
ATOM 618 O O . LEU A 1 80 ? 3.784 -12.211 -11.289 1.00 93.62 80 LEU A O 1
ATOM 622 N N . ILE A 1 81 ? 1.970 -11.606 -10.106 1.00 94.88 81 ILE A N 1
ATOM 623 C CA . ILE A 1 81 ? 1.012 -12.350 -10.941 1.00 94.88 81 ILE A CA 1
ATOM 624 C C . ILE A 1 81 ? 0.815 -11.674 -12.296 1.00 94.88 81 ILE A C 1
ATOM 626 O O . ILE A 1 81 ? 0.774 -12.353 -13.317 1.00 94.88 81 ILE A O 1
ATOM 630 N N . THR A 1 82 ? 0.670 -10.348 -12.306 1.00 95.06 82 THR A N 1
ATOM 631 C CA . THR A 1 82 ? 0.462 -9.588 -13.547 1.00 95.06 82 THR A CA 1
ATOM 632 C C . THR A 1 82 ? 1.738 -9.556 -14.397 1.00 95.06 82 THR A C 1
ATOM 634 O O . THR A 1 82 ? 1.672 -9.500 -15.621 1.00 95.06 82 THR A O 1
ATOM 637 N N . GLY A 1 83 ? 2.912 -9.605 -13.761 1.00 94.44 83 GLY A N 1
ATOM 638 C CA . GLY A 1 83 ? 4.195 -9.578 -14.450 1.00 94.44 83 GLY A CA 1
ATOM 639 C C . GLY A 1 83 ? 4.546 -8.183 -14.990 1.00 94.44 83 GLY A C 1
ATOM 640 O O . GLY A 1 83 ? 4.134 -7.178 -14.403 1.00 94.44 83 GLY A O 1
ATOM 641 N N . PRO A 1 84 ? 5.313 -8.090 -16.094 1.00 95.88 84 PRO A N 1
ATOM 642 C CA . PRO A 1 84 ? 5.890 -6.832 -16.589 1.00 95.88 84 PRO A CA 1
ATOM 643 C C . PRO A 1 84 ? 4.884 -5.725 -16.928 1.00 95.88 84 PRO A C 1
ATOM 645 O O . PRO A 1 84 ? 5.239 -4.549 -16.908 1.00 95.88 84 PRO A O 1
ATOM 648 N N . GLU A 1 85 ? 3.630 -6.077 -17.221 1.00 95.62 85 GLU A N 1
ATOM 649 C CA . GLU A 1 85 ? 2.566 -5.107 -17.513 1.00 95.62 85 GLU A CA 1
ATOM 650 C C . GLU A 1 85 ? 2.076 -4.367 -16.259 1.00 95.62 85 GLU A C 1
ATOM 652 O O . GLU A 1 85 ? 1.402 -3.338 -16.352 1.00 95.62 85 GLU A O 1
ATOM 657 N N . HIS A 1 86 ? 2.420 -4.860 -15.065 1.00 97.31 86 HIS A N 1
ATOM 658 C CA . HIS A 1 86 ? 2.027 -4.213 -13.828 1.00 97.31 86 HIS A CA 1
ATOM 659 C C . HIS A 1 86 ? 2.712 -2.845 -13.672 1.00 97.31 86 HIS A C 1
ATOM 661 O O . HIS A 1 86 ? 3.941 -2.765 -13.751 1.00 97.31 86 HIS A O 1
ATOM 667 N N . PRO A 1 87 ? 1.984 -1.773 -13.300 1.00 97.62 87 PRO A N 1
ATOM 668 C CA . PRO A 1 87 ? 2.570 -0.441 -13.102 1.00 97.62 87 PRO A CA 1
ATOM 669 C C . PRO A 1 87 ? 3.724 -0.389 -12.088 1.00 97.62 87 PRO A C 1
ATOM 671 O O . PRO A 1 87 ? 4.551 0.516 -12.129 1.00 97.62 87 PRO A O 1
ATOM 674 N N . LEU A 1 88 ? 3.758 -1.349 -11.161 1.00 97.50 88 LEU A N 1
ATOM 675 C CA . LEU A 1 88 ? 4.777 -1.496 -10.114 1.00 97.50 88 LEU A CA 1
ATOM 676 C C . LEU A 1 88 ? 5.653 -2.748 -10.298 1.00 97.50 88 LEU A C 1
ATOM 678 O O . LEU A 1 88 ? 6.325 -3.140 -9.349 1.00 97.50 88 LEU A O 1
ATOM 682 N N . ALA A 1 89 ? 5.652 -3.390 -11.474 1.00 97.19 89 ALA A N 1
ATOM 683 C CA . ALA A 1 89 ? 6.472 -4.580 -11.735 1.00 97.19 89 ALA A CA 1
ATOM 684 C C . ALA A 1 89 ? 7.949 -4.324 -11.402 1.00 97.19 89 ALA A C 1
ATOM 686 O O . ALA A 1 89 ? 8.524 -5.003 -10.555 1.00 97.19 89 ALA A O 1
ATOM 687 N N . ARG A 1 90 ? 8.504 -3.236 -11.952 1.00 97.44 90 ARG A N 1
ATOM 688 C CA . ARG A 1 90 ? 9.895 -2.811 -11.719 1.00 97.44 90 ARG A CA 1
ATOM 689 C C . ARG A 1 90 ? 10.206 -2.474 -10.262 1.00 97.44 90 ARG A C 1
ATOM 691 O O . ARG A 1 90 ? 11.356 -2.509 -9.852 1.00 97.44 90 ARG A O 1
ATOM 698 N N . ALA A 1 91 ? 9.192 -2.136 -9.465 1.00 95.62 91 ALA A N 1
ATOM 699 C CA . ALA A 1 91 ? 9.366 -1.846 -8.045 1.00 95.62 91 ALA A CA 1
ATOM 700 C C . ALA A 1 91 ? 9.266 -3.102 -7.163 1.00 95.62 91 ALA A C 1
ATOM 702 O O . ALA A 1 91 ? 9.969 -3.196 -6.166 1.00 95.62 91 ALA A O 1
ATOM 703 N N . PHE A 1 92 ? 8.375 -4.050 -7.471 1.00 92.31 92 PHE A N 1
ATOM 704 C CA . PHE A 1 92 ? 8.023 -5.126 -6.530 1.00 92.31 92 PHE A CA 1
ATOM 705 C C . PHE A 1 92 ? 8.248 -6.553 -7.033 1.00 92.31 92 PHE A C 1
ATOM 707 O O . PHE A 1 92 ? 8.307 -7.471 -6.208 1.00 92.31 92 PHE A O 1
ATOM 714 N N . ALA A 1 93 ? 8.331 -6.744 -8.346 1.00 93.06 93 ALA A N 1
ATOM 715 C CA . ALA A 1 93 ? 8.415 -8.052 -8.986 1.00 93.06 93 ALA A CA 1
ATOM 716 C C . ALA A 1 93 ? 9.783 -8.328 -9.629 1.00 93.06 93 ALA A C 1
ATOM 718 O O . ALA A 1 93 ? 10.137 -9.495 -9.771 1.00 93.06 93 ALA A O 1
ATOM 719 N N . ASP A 1 94 ? 10.546 -7.288 -9.976 1.00 90.75 94 ASP A N 1
ATOM 720 C CA . ASP A 1 94 ? 11.880 -7.440 -10.564 1.00 90.75 94 ASP A CA 1
ATOM 721 C C . ASP A 1 94 ? 12.933 -7.937 -9.564 1.00 90.75 94 ASP A C 1
ATOM 723 O O . ASP A 1 94 ? 12.876 -7.658 -8.364 1.00 90.75 94 ASP A O 1
ATOM 727 N N . GLU A 1 95 ? 13.944 -8.633 -10.097 1.00 89.25 95 GLU A N 1
ATOM 728 C CA . GLU A 1 95 ? 15.128 -9.089 -9.352 1.00 89.25 95 GLU A CA 1
ATOM 729 C C . GLU A 1 95 ? 15.938 -7.917 -8.781 1.00 89.25 95 GLU A C 1
ATOM 731 O O . GLU A 1 95 ? 16.491 -8.012 -7.685 1.00 89.25 95 GLU A O 1
ATOM 736 N N . HIS A 1 96 ? 15.949 -6.788 -9.497 1.00 91.31 96 HIS A N 1
ATOM 737 C CA . HIS A 1 96 ? 16.612 -5.549 -9.101 1.00 91.31 96 HIS A CA 1
ATOM 738 C C . HIS A 1 96 ? 15.576 -4.421 -8.945 1.00 91.31 96 HIS A C 1
ATOM 740 O O . HIS A 1 96 ? 15.398 -3.626 -9.867 1.00 91.31 96 HIS A O 1
ATOM 746 N N . PRO A 1 97 ? 14.879 -4.340 -7.793 1.00 92.50 97 PRO A N 1
ATOM 747 C CA . PRO A 1 97 ? 13.838 -3.348 -7.551 1.00 92.50 97 PRO A CA 1
ATOM 748 C C . PRO A 1 97 ? 14.283 -1.901 -7.775 1.00 92.50 97 PRO A C 1
ATOM 750 O O . PRO A 1 97 ? 15.251 -1.420 -7.184 1.00 92.50 97 PRO A O 1
ATOM 753 N N . GLU A 1 98 ? 13.506 -1.166 -8.563 1.00 96.38 98 GLU A N 1
ATOM 754 C CA . GLU A 1 98 ? 13.788 0.224 -8.892 1.00 96.38 98 GLU A CA 1
ATOM 755 C C . GLU A 1 98 ? 13.008 1.202 -8.014 1.00 96.38 98 GLU A C 1
ATOM 757 O O . GLU A 1 98 ? 11.781 1.306 -8.074 1.00 96.38 98 GLU A O 1
ATOM 762 N N . LEU A 1 99 ? 13.739 2.022 -7.258 1.00 96.00 99 LEU A N 1
ATOM 763 C CA . LEU A 1 99 ? 13.149 3.049 -6.399 1.00 96.00 99 LEU A CA 1
ATOM 764 C C . LEU A 1 99 ? 12.292 4.060 -7.175 1.00 96.00 99 LEU A C 1
ATOM 766 O O . LEU A 1 99 ? 11.218 4.451 -6.716 1.00 96.00 99 LEU A O 1
ATOM 770 N N . ALA A 1 100 ? 12.751 4.479 -8.356 1.00 96.69 100 ALA A N 1
ATOM 771 C CA . ALA A 1 100 ? 12.060 5.467 -9.182 1.00 96.69 100 ALA A CA 1
ATOM 772 C C . ALA A 1 100 ? 10.724 4.950 -9.748 1.00 96.69 100 ALA A C 1
ATOM 774 O O . ALA A 1 100 ? 9.834 5.752 -10.035 1.00 96.69 100 ALA A O 1
ATOM 775 N N . ALA A 1 101 ? 10.551 3.626 -9.854 1.00 97.12 101 ALA A N 1
ATOM 776 C CA . ALA A 1 101 ? 9.293 3.017 -10.281 1.00 97.12 101 ALA A CA 1
ATOM 777 C C . ALA A 1 101 ? 8.176 3.193 -9.232 1.00 97.12 101 ALA A C 1
ATOM 779 O O . ALA A 1 101 ? 6.990 3.152 -9.568 1.00 97.12 101 ALA A O 1
ATOM 780 N N . VAL A 1 102 ? 8.529 3.482 -7.973 1.00 97.62 102 VAL A N 1
ATOM 781 C CA . VAL A 1 102 ? 7.569 3.849 -6.929 1.00 97.62 102 VAL A CA 1
ATOM 782 C C . VAL A 1 102 ? 7.194 5.325 -7.063 1.00 97.62 102 VAL A C 1
ATOM 784 O O . VAL A 1 102 ? 7.809 6.229 -6.483 1.00 97.62 102 VAL A O 1
ATOM 787 N N . SER A 1 103 ? 6.145 5.567 -7.842 1.00 96.69 103 SER A N 1
ATOM 788 C CA . SER A 1 103 ? 5.552 6.889 -8.041 1.00 96.69 103 SER A CA 1
ATOM 789 C C . SER A 1 103 ? 4.078 6.904 -7.648 1.00 96.69 103 SER A C 1
ATOM 791 O O . SER A 1 103 ? 3.393 5.880 -7.686 1.00 96.69 103 SER A O 1
ATOM 793 N N . ARG A 1 104 ? 3.552 8.094 -7.335 1.00 95.12 104 ARG A N 1
ATOM 794 C CA . ARG A 1 104 ? 2.117 8.291 -7.085 1.00 95.12 104 ARG A CA 1
ATOM 795 C C . ARG A 1 104 ? 1.252 7.813 -8.253 1.00 95.12 104 ARG A C 1
ATOM 797 O O . ARG A 1 104 ? 0.198 7.227 -8.024 1.00 95.12 104 ARG A O 1
ATOM 804 N N . VAL A 1 105 ? 1.699 8.027 -9.492 1.00 96.56 105 VAL A N 1
ATOM 805 C CA . VAL A 1 105 ? 0.990 7.573 -10.701 1.00 96.56 105 VAL A CA 1
ATOM 806 C C . VAL A 1 105 ? 0.962 6.047 -10.768 1.00 96.56 105 VAL A C 1
ATOM 808 O O . VAL A 1 105 ? -0.106 5.470 -10.964 1.00 96.56 105 VAL A O 1
ATOM 811 N N . ALA A 1 106 ? 2.105 5.389 -10.552 1.00 97.88 106 ALA A N 1
ATOM 812 C CA . ALA A 1 106 ? 2.190 3.931 -10.559 1.00 97.88 106 ALA A CA 1
ATOM 813 C C . ALA A 1 106 ? 1.346 3.302 -9.441 1.00 97.88 106 ALA A C 1
ATOM 815 O O . ALA A 1 106 ? 0.636 2.336 -9.695 1.00 97.88 106 ALA A O 1
ATOM 816 N N . LEU A 1 107 ? 1.345 3.882 -8.236 1.00 97.75 107 LEU A N 1
ATOM 817 C CA . LEU A 1 107 ? 0.498 3.428 -7.127 1.00 97.75 107 LEU A CA 1
ATOM 818 C C . LEU A 1 107 ? -0.989 3.672 -7.379 1.00 97.75 107 LEU A C 1
ATOM 820 O O . LEU A 1 107 ? -1.795 2.805 -7.067 1.00 97.75 107 LEU A O 1
ATOM 824 N N . THR A 1 108 ? -1.356 4.801 -7.990 1.00 97.62 108 THR A N 1
ATOM 825 C CA . THR A 1 108 ? -2.754 5.067 -8.368 1.00 97.62 108 THR A CA 1
ATOM 826 C C . THR A 1 108 ? -3.247 4.035 -9.380 1.00 97.62 108 THR A C 1
ATOM 828 O O . THR A 1 108 ? -4.332 3.502 -9.206 1.00 97.62 108 THR A O 1
ATOM 831 N N . ARG A 1 109 ? -2.435 3.701 -10.394 1.00 97.81 109 ARG A N 1
ATOM 832 C CA . ARG A 1 109 ? -2.759 2.647 -11.372 1.00 97.81 109 ARG A CA 1
ATOM 833 C C . ARG A 1 109 ? -2.723 1.245 -10.759 1.00 97.81 109 ARG A C 1
ATOM 835 O O . ARG A 1 109 ? -3.535 0.399 -11.107 1.00 97.81 109 ARG A O 1
ATOM 842 N N . GLY A 1 110 ? -1.790 0.987 -9.844 1.00 97.06 110 GLY A N 1
ATOM 843 C CA . GLY A 1 110 ? -1.705 -0.274 -9.107 1.00 97.06 110 GLY A CA 1
ATOM 844 C C . GLY A 1 110 ? -2.931 -0.506 -8.221 1.00 97.06 110 GLY A C 1
ATOM 845 O O . GLY A 1 110 ? -3.403 -1.632 -8.110 1.00 97.06 110 GLY A O 1
ATOM 846 N N . LEU A 1 111 ? -3.492 0.566 -7.663 1.00 97.81 111 LEU A N 1
ATOM 847 C CA . LEU A 1 111 ? -4.726 0.577 -6.877 1.00 97.81 111 LEU A CA 1
ATOM 848 C C . LEU A 1 111 ? -5.929 1.060 -7.694 1.00 97.81 111 LEU A C 1
ATOM 850 O O . LEU A 1 111 ? -6.852 1.656 -7.142 1.00 97.81 111 LEU A O 1
ATOM 854 N N . ASP A 1 112 ? -5.937 0.837 -9.004 1.00 96.38 112 ASP A N 1
ATOM 855 C CA . ASP A 1 112 ? -7.102 1.181 -9.808 1.00 96.38 112 ASP A CA 1
ATOM 856 C C . ASP A 1 112 ? -8.329 0.360 -9.332 1.00 96.38 112 ASP A C 1
ATOM 858 O O . ASP A 1 112 ? -8.191 -0.846 -9.074 1.00 96.38 112 ASP A O 1
ATOM 862 N N . PRO A 1 113 ? -9.517 0.973 -9.139 1.00 95.06 113 PRO A N 1
ATOM 863 C CA . PRO A 1 113 ? -10.712 0.283 -8.645 1.00 95.06 113 PRO A CA 1
ATOM 864 C C . PRO A 1 113 ? -11.115 -0.973 -9.432 1.00 95.06 113 P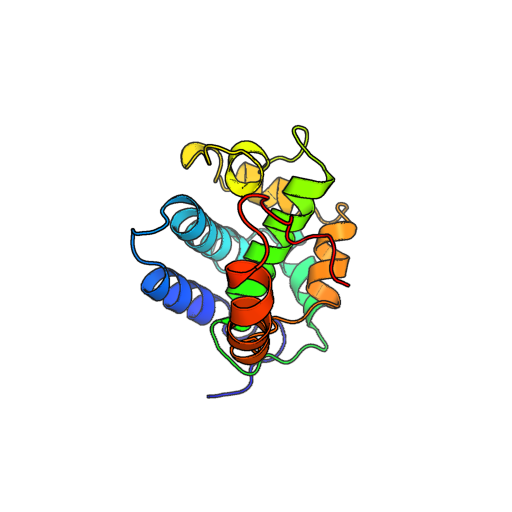RO A C 1
ATOM 866 O O . PRO A 1 113 ? -11.687 -1.894 -8.830 1.00 95.06 113 PRO A O 1
ATOM 869 N N . ASP A 1 114 ? -10.773 -1.031 -10.722 1.00 94.50 114 ASP A N 1
ATOM 870 C CA . ASP A 1 114 ? -11.109 -2.132 -11.628 1.00 94.50 114 ASP A CA 1
ATOM 871 C C . ASP A 1 114 ? -10.121 -3.307 -11.532 1.00 94.50 114 ASP A C 1
ATOM 873 O O . ASP A 1 114 ? -10.400 -4.410 -12.009 1.00 94.50 114 ASP A O 1
ATOM 877 N N . ARG A 1 115 ? -8.986 -3.140 -10.837 1.00 95.00 115 ARG A N 1
ATOM 878 C CA . ARG A 1 115 ? -8.008 -4.217 -10.599 1.00 95.00 115 ARG A CA 1
ATOM 879 C C . ARG A 1 115 ? -8.479 -5.129 -9.469 1.00 95.00 115 ARG A C 1
ATOM 881 O O . ARG A 1 115 ? -8.020 -5.070 -8.333 1.00 95.00 115 ARG A O 1
ATOM 888 N N . LEU A 1 116 ? -9.446 -5.987 -9.781 1.00 94.31 116 LEU A N 1
ATOM 889 C CA . LEU A 1 116 ? -10.116 -6.865 -8.814 1.00 94.31 116 LEU A CA 1
ATOM 890 C C . LEU A 1 116 ? -9.179 -7.708 -7.920 1.00 94.31 116 LEU A C 1
ATOM 892 O O . LEU A 1 116 ? -9.485 -7.802 -6.727 1.00 94.31 116 LEU A O 1
ATOM 896 N N . PRO A 1 117 ? -8.063 -8.297 -8.409 1.00 93.06 117 PRO A N 1
ATOM 897 C CA . PRO A 1 117 ? -7.228 -9.179 -7.587 1.00 93.06 117 PRO A CA 1
ATOM 898 C C . PRO A 1 117 ? -6.662 -8.510 -6.328 1.00 93.06 117 PRO A C 1
ATOM 900 O O . PRO A 1 117 ? -6.745 -9.086 -5.238 1.00 93.06 117 PRO A O 1
ATOM 903 N N . ILE A 1 118 ? -6.152 -7.278 -6.439 1.00 95.56 118 ILE A N 1
ATOM 904 C CA . ILE A 1 118 ? -5.631 -6.540 -5.282 1.00 95.56 118 ILE A CA 1
ATOM 905 C C . ILE A 1 118 ? -6.741 -6.217 -4.279 1.00 95.56 118 ILE A C 1
ATOM 907 O O . ILE A 1 118 ? -6.560 -6.408 -3.077 1.00 95.56 118 ILE A O 1
ATOM 911 N N . TRP A 1 119 ? -7.923 -5.812 -4.743 1.00 97.06 119 TRP A N 1
ATOM 912 C CA . TRP A 1 119 ? -9.040 -5.491 -3.853 1.00 97.06 119 TRP A CA 1
ATOM 913 C C . TRP A 1 119 ? -9.592 -6.718 -3.133 1.00 97.06 119 TRP A C 1
ATOM 915 O O . TRP A 1 119 ? -9.933 -6.633 -1.952 1.00 97.06 119 TRP A O 1
ATOM 925 N N . LEU A 1 120 ? -9.620 -7.873 -3.801 1.00 95.25 120 LEU A N 1
ATOM 926 C CA . LEU A 1 120 ? -9.9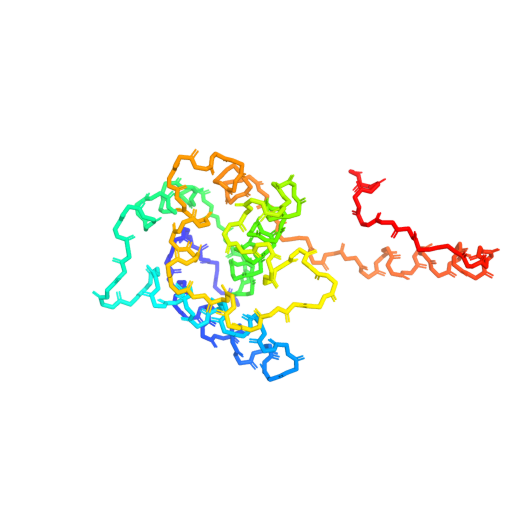63 -9.140 -3.164 1.00 95.25 120 LEU A CA 1
ATOM 927 C C . LEU A 1 120 ? -8.938 -9.500 -2.081 1.00 95.25 120 LEU A C 1
ATOM 929 O O . LEU A 1 120 ? -9.329 -9.852 -0.967 1.00 95.25 120 LEU A O 1
ATOM 933 N N . ALA A 1 121 ? -7.640 -9.359 -2.370 1.00 94.44 121 ALA A N 1
ATOM 934 C CA . ALA A 1 121 ? -6.577 -9.585 -1.393 1.00 94.44 121 ALA A CA 1
ATOM 935 C C . ALA A 1 121 ? -6.713 -8.658 -0.172 1.00 94.44 121 ALA A C 1
ATOM 937 O O . ALA A 1 121 ? -6.681 -9.129 0.966 1.00 94.44 121 ALA A O 1
ATOM 938 N N . LEU A 1 122 ? -6.944 -7.362 -0.396 1.00 96.00 122 LEU A N 1
ATOM 939 C CA . LEU A 1 122 ? -7.146 -6.372 0.664 1.00 96.00 122 LEU A CA 1
ATOM 940 C C . LEU A 1 122 ? -8.418 -6.615 1.477 1.00 96.00 122 LEU A C 1
ATOM 942 O O . LEU A 1 122 ? -8.442 -6.273 2.655 1.00 96.00 122 LEU A O 1
ATOM 946 N N . ALA A 1 123 ? -9.458 -7.215 0.903 1.00 95.81 123 ALA A N 1
ATOM 947 C CA . ALA A 1 123 ? -10.684 -7.537 1.628 1.00 95.81 123 ALA A CA 1
ATOM 948 C C . ALA A 1 123 ? -10.572 -8.829 2.456 1.00 95.81 123 ALA A C 1
ATOM 950 O O . ALA A 1 123 ? -11.175 -8.924 3.521 1.00 95.81 123 ALA A O 1
ATOM 951 N N . THR A 1 124 ? -9.797 -9.815 1.993 1.00 93.25 124 THR A N 1
ATOM 952 C CA . THR A 1 124 ? -9.890 -11.195 2.512 1.00 93.25 124 THR A CA 1
ATOM 953 C C . THR A 1 124 ? -8.635 -11.702 3.214 1.00 93.25 124 THR A C 1
ATOM 955 O O . THR A 1 124 ? -8.738 -12.513 4.133 1.00 93.25 124 THR A O 1
ATOM 958 N N . ARG A 1 125 ? -7.441 -11.234 2.832 1.00 93.38 125 ARG A N 1
ATOM 959 C CA . ARG A 1 125 ? -6.181 -11.751 3.386 1.00 93.38 125 ARG A CA 1
ATOM 960 C C . ARG A 1 125 ? -5.840 -11.087 4.711 1.00 93.38 125 ARG A C 1
ATOM 962 O O . ARG A 1 125 ? -6.181 -9.928 4.948 1.00 93.38 125 ARG A O 1
ATOM 969 N N . ARG A 1 126 ? -5.125 -11.804 5.573 1.00 88.88 126 ARG A N 1
ATOM 970 C CA . ARG A 1 126 ? -4.604 -11.297 6.850 1.00 88.88 126 ARG A CA 1
ATOM 971 C C . ARG A 1 126 ? -3.087 -11.409 6.865 1.00 88.88 126 ARG A C 1
ATOM 973 O O . ARG A 1 126 ? -2.530 -12.294 6.222 1.00 88.88 126 ARG A O 1
ATOM 980 N N . VAL A 1 127 ? -2.434 -10.513 7.599 1.00 83.44 127 VAL A N 1
ATOM 981 C CA . VAL A 1 127 ? -1.010 -10.663 7.899 1.00 83.44 127 VAL A CA 1
ATOM 982 C C . VAL A 1 127 ? -0.880 -11.826 8.874 1.00 83.44 127 VAL A C 1
ATOM 984 O O . VAL A 1 127 ? -1.447 -11.791 9.961 1.00 83.44 127 VAL A O 1
ATOM 987 N N . GLN A 1 128 ? -0.168 -12.868 8.467 1.00 74.38 128 GLN A N 1
ATOM 988 C CA . GLN A 1 128 ? 0.209 -13.961 9.352 1.00 74.38 128 GLN A CA 1
ATOM 989 C C . GLN A 1 128 ? 1.607 -13.664 9.890 1.00 74.38 128 GLN A C 1
ATOM 991 O O . GLN A 1 128 ? 2.586 -13.700 9.149 1.00 74.38 128 GLN A O 1
ATOM 996 N N . THR A 1 129 ? 1.696 -13.302 11.170 1.00 56.94 129 THR A N 1
ATOM 997 C CA . THR A 1 129 ? 2.971 -13.082 11.877 1.00 56.94 129 THR A CA 1
ATOM 998 C C . THR A 1 129 ? 3.493 -14.343 12.557 1.00 56.94 129 THR A C 1
ATOM 1000 O O . THR A 1 129 ? 4.633 -14.384 13.021 1.00 56.94 129 THR A O 1
ATOM 1003 N N . ASN A 1 130 ? 2.681 -15.397 12.599 1.00 47.69 130 ASN A N 1
ATOM 1004 C CA . ASN A 1 130 ? 3.074 -16.696 13.100 1.00 47.69 130 ASN A CA 1
ATOM 1005 C C . ASN A 1 130 ? 3.857 -17.450 12.027 1.00 47.69 130 ASN A C 1
ATOM 1007 O O . ASN A 1 130 ? 3.277 -18.224 11.281 1.00 47.69 130 ASN A O 1
ATOM 1011 N N . ASP A 1 131 ? 5.182 -17.301 11.998 1.00 44.91 131 ASP A N 1
ATOM 1012 C CA . ASP A 1 131 ? 5.981 -18.481 11.660 1.00 44.91 131 ASP A CA 1
ATOM 1013 C C . ASP A 1 131 ? 7.402 -18.525 12.219 1.00 44.91 131 ASP A C 1
ATOM 1015 O O . ASP A 1 131 ? 8.381 -18.826 11.537 1.00 44.91 131 ASP A O 1
ATOM 1019 N N . VAL A 1 132 ? 7.510 -18.342 13.534 1.00 44.81 132 VAL A N 1
ATOM 1020 C CA . VAL A 1 132 ? 8.669 -18.871 14.271 1.00 44.81 132 VAL A CA 1
ATOM 1021 C C . VAL A 1 132 ? 8.678 -20.414 14.195 1.00 44.81 132 VAL A C 1
ATOM 1023 O O . VAL A 1 132 ? 9.734 -21.033 14.110 1.00 44.81 132 VAL A O 1
ATOM 1026 N N . SER A 1 133 ? 7.502 -21.044 14.122 1.00 43.22 133 SER A N 1
ATOM 1027 C CA . SER A 1 133 ? 7.302 -22.490 13.963 1.00 43.22 133 SER A CA 1
ATOM 1028 C C . SER A 1 133 ? 7.709 -23.048 12.588 1.00 43.22 133 SER A C 1
ATOM 1030 O O . SER A 1 133 ? 8.387 -24.072 12.568 1.00 43.22 133 SER A O 1
ATOM 1032 N N . ARG A 1 134 ? 7.425 -22.392 11.446 1.00 44.06 134 ARG A N 1
ATOM 1033 C CA . ARG A 1 134 ? 8.025 -22.757 10.140 1.00 44.06 134 ARG A CA 1
ATOM 1034 C C . ARG A 1 134 ? 9.512 -22.451 10.128 1.00 44.06 134 ARG A C 1
ATOM 1036 O O . ARG A 1 134 ? 10.268 -23.273 9.635 1.00 44.06 134 ARG A O 1
ATOM 1043 N N . ALA A 1 135 ? 9.983 -21.353 10.716 1.00 41.47 135 ALA A N 1
ATOM 1044 C CA . ALA A 1 135 ? 11.428 -21.115 10.777 1.00 41.47 135 ALA A CA 1
ATOM 1045 C C . ALA A 1 135 ? 12.186 -22.254 11.502 1.00 41.47 135 ALA A C 1
ATOM 1047 O O . ALA A 1 135 ? 13.307 -22.592 11.118 1.00 41.47 135 ALA A O 1
ATOM 1048 N N . VAL A 1 136 ? 11.564 -22.897 12.500 1.00 46.69 136 VAL A N 1
ATOM 1049 C CA . VAL A 1 136 ? 12.128 -24.062 13.207 1.00 46.69 136 VAL A CA 1
ATOM 1050 C C . VAL A 1 136 ? 11.879 -25.380 12.461 1.00 46.69 136 VAL A C 1
ATOM 1052 O O . VAL A 1 136 ? 12.815 -26.165 12.315 1.00 46.69 136 VAL A O 1
ATOM 1055 N N . ALA A 1 137 ? 10.679 -25.615 11.920 1.00 46.44 137 ALA A N 1
ATOM 1056 C CA . ALA A 1 137 ? 10.367 -26.832 11.161 1.00 46.44 137 ALA A CA 1
ATOM 1057 C C . ALA A 1 137 ? 11.189 -26.956 9.863 1.00 46.44 137 ALA A C 1
ATOM 1059 O O . ALA A 1 137 ? 11.449 -28.064 9.404 1.00 46.44 137 ALA A O 1
ATOM 1060 N N . TRP A 1 138 ? 11.657 -25.838 9.299 1.00 38.91 138 TRP A N 1
ATOM 1061 C CA . TRP A 1 138 ? 12.449 -25.806 8.065 1.00 38.91 138 TRP A CA 1
ATOM 1062 C C . TRP A 1 138 ? 13.962 -25.916 8.283 1.00 38.91 138 TRP A C 1
ATOM 1064 O O . TRP A 1 138 ? 14.692 -26.201 7.332 1.00 38.91 138 TRP A O 1
ATOM 1074 N N . ARG A 1 139 ? 14.460 -25.769 9.520 1.00 44.53 139 ARG A N 1
ATOM 1075 C CA . ARG A 1 139 ? 15.881 -26.034 9.813 1.00 44.53 139 ARG A CA 1
ATOM 1076 C C . ARG A 1 139 ? 16.247 -27.508 9.628 1.00 44.53 139 ARG A C 1
ATOM 1078 O O . ARG A 1 139 ? 17.398 -27.796 9.321 1.00 44.53 139 ARG A O 1
ATOM 1085 N N . TRP A 1 140 ? 15.287 -28.426 9.757 1.00 45.00 140 TRP A N 1
ATOM 1086 C CA . TRP A 1 140 ? 15.540 -29.862 9.612 1.00 45.00 140 TRP A CA 1
ATOM 1087 C C . TRP A 1 140 ? 15.672 -30.311 8.142 1.00 45.00 140 TRP A C 1
ATOM 1089 O O . TRP A 1 140 ? 16.654 -30.977 7.823 1.00 45.00 140 TRP A O 1
ATOM 1099 N N . PRO A 1 141 ? 14.781 -29.913 7.208 1.00 47.16 141 PRO A N 1
ATOM 1100 C CA . PRO A 1 141 ? 14.932 -30.247 5.792 1.00 47.16 141 PRO A CA 1
ATOM 1101 C C . PRO A 1 141 ? 16.031 -29.436 5.097 1.00 47.16 141 PRO A C 1
ATOM 1103 O O . PRO A 1 141 ? 16.730 -29.987 4.257 1.00 47.16 141 PRO A O 1
ATOM 1106 N N . ALA A 1 142 ? 16.249 -28.164 5.456 1.00 46.66 142 ALA A N 1
ATOM 1107 C CA . ALA A 1 142 ? 17.305 -27.343 4.846 1.00 46.66 142 ALA A CA 1
ATOM 1108 C C . ALA A 1 142 ? 18.727 -27.809 5.218 1.00 46.66 142 ALA A C 1
ATOM 1110 O O . ALA A 1 142 ? 19.657 -27.615 4.442 1.00 46.66 142 ALA A O 1
ATOM 1111 N N . ALA A 1 143 ? 18.897 -28.469 6.371 1.00 51.81 143 ALA A N 1
ATOM 1112 C CA . ALA A 1 143 ? 20.149 -29.135 6.731 1.00 51.81 143 ALA A CA 1
ATOM 1113 C C . ALA A 1 143 ? 20.396 -30.433 5.932 1.00 51.81 143 ALA A C 1
ATOM 1115 O O . ALA A 1 143 ? 21.530 -30.899 5.865 1.00 51.81 143 ALA A O 1
ATOM 1116 N N . LEU A 1 144 ? 19.351 -31.010 5.323 1.00 50.56 144 LEU A N 1
ATOM 1117 C CA . LEU A 1 144 ? 19.408 -32.267 4.567 1.00 50.56 144 LEU A CA 1
ATOM 1118 C C . LEU A 1 144 ? 19.328 -32.063 3.043 1.00 50.56 144 LEU A C 1
ATOM 1120 O O . LEU A 1 144 ? 19.838 -32.886 2.287 1.00 50.56 144 LEU A O 1
ATOM 1124 N N . ALA A 1 145 ? 18.721 -30.971 2.576 1.00 47.19 145 ALA A N 1
ATOM 1125 C CA . ALA A 1 145 ? 18.549 -30.648 1.165 1.00 47.19 145 ALA A CA 1
ATOM 1126 C C . ALA A 1 145 ? 19.546 -29.562 0.741 1.00 47.19 145 ALA A C 1
ATOM 1128 O O . ALA A 1 145 ? 19.241 -28.370 0.704 1.00 47.19 145 ALA A O 1
ATOM 1129 N N . GLY A 1 146 ? 20.764 -29.986 0.410 1.00 49.44 146 GLY A N 1
ATOM 1130 C CA . GLY A 1 146 ? 21.741 -29.125 -0.242 1.00 49.44 146 GLY A CA 1
ATOM 1131 C C . GLY A 1 146 ? 21.194 -28.546 -1.556 1.00 49.44 146 GLY A C 1
ATOM 1132 O O . GLY A 1 146 ? 20.981 -29.272 -2.520 1.00 49.44 146 GLY A O 1
ATOM 1133 N N . GLN A 1 147 ? 21.035 -27.220 -1.584 1.00 49.59 147 GLN A N 1
ATOM 1134 C CA . GLN A 1 147 ? 21.027 -26.357 -2.776 1.00 49.59 147 GLN A CA 1
ATOM 1135 C C . GLN A 1 147 ? 19.842 -26.420 -3.764 1.00 49.59 147 GLN A C 1
ATOM 1137 O O . GLN A 1 147 ? 20.058 -26.586 -4.964 1.00 49.59 147 GLN A O 1
ATOM 1142 N N . ARG A 1 148 ? 18.605 -26.117 -3.337 1.00 43.44 148 ARG A N 1
ATOM 1143 C CA . ARG A 1 148 ? 17.602 -25.514 -4.251 1.00 43.44 148 ARG A CA 1
ATOM 1144 C C . ARG A 1 148 ? 16.747 -24.446 -3.550 1.00 43.44 148 ARG A C 1
ATOM 1146 O O . ARG A 1 148 ? 16.244 -24.728 -2.464 1.00 43.44 148 ARG A O 1
ATOM 1153 N N . PRO A 1 149 ? 16.545 -23.246 -4.134 1.00 46.59 149 PRO A N 1
ATOM 1154 C CA . PRO A 1 149 ? 15.608 -22.266 -3.592 1.00 46.59 149 PRO A CA 1
ATOM 1155 C C . PRO A 1 149 ? 14.174 -22.741 -3.842 1.00 46.59 149 PRO A C 1
ATOM 1157 O O . PRO A 1 149 ? 13.773 -22.933 -4.987 1.00 46.59 149 PRO A O 1
ATOM 1160 N N . ILE A 1 150 ? 13.408 -22.937 -2.772 1.00 45.34 150 ILE A N 1
ATOM 1161 C CA . ILE A 1 150 ? 11.967 -23.197 -2.850 1.00 45.34 150 ILE A CA 1
ATOM 1162 C C . ILE A 1 150 ? 11.260 -21.842 -2.955 1.00 45.34 150 ILE A C 1
ATOM 1164 O O . ILE A 1 150 ? 11.506 -20.946 -2.143 1.00 45.34 150 ILE A O 1
ATOM 1168 N N . ALA A 1 151 ? 10.407 -21.672 -3.966 1.00 39.44 151 ALA A N 1
ATOM 1169 C CA . ALA A 1 151 ? 9.640 -20.450 -4.157 1.00 39.44 151 ALA A CA 1
ATOM 1170 C C . ALA A 1 151 ? 8.494 -20.368 -3.134 1.00 39.44 151 ALA A C 1
ATOM 1172 O O . ALA A 1 151 ? 7.798 -21.343 -2.867 1.00 39.44 151 ALA A O 1
ATOM 1173 N N . LEU A 1 152 ? 8.263 -19.170 -2.588 1.00 39.56 152 LEU A N 1
ATOM 1174 C CA . LEU A 1 152 ? 7.268 -18.881 -1.541 1.00 39.56 152 LEU A CA 1
ATOM 1175 C C . LEU A 1 152 ? 5.800 -19.158 -1.957 1.00 39.56 152 LEU A C 1
ATOM 1177 O O . LEU A 1 152 ? 4.898 -18.957 -1.152 1.00 39.56 152 LEU A O 1
ATOM 1181 N N . VAL A 1 153 ? 5.554 -19.556 -3.210 1.00 38.31 153 VAL A N 1
ATOM 1182 C CA . VAL A 1 153 ? 4.217 -19.784 -3.788 1.00 38.31 153 VAL A CA 1
ATOM 1183 C C . VAL A 1 153 ? 3.753 -21.243 -3.722 1.00 38.31 153 VAL A C 1
ATOM 1185 O O . VAL A 1 153 ? 2.583 -21.499 -3.978 1.00 38.31 153 VAL A O 1
ATOM 1188 N N . ASP A 1 154 ? 4.620 -22.180 -3.329 1.00 33.28 154 ASP A N 1
ATOM 1189 C CA . ASP A 1 154 ? 4.300 -23.618 -3.303 1.00 33.28 154 ASP A CA 1
ATOM 1190 C C . ASP A 1 154 ? 3.621 -24.099 -2.008 1.00 33.28 154 ASP A C 1
ATOM 1192 O O . ASP A 1 154 ? 3.534 -25.299 -1.757 1.00 33.28 154 ASP A O 1
ATOM 1196 N N . VAL A 1 155 ? 3.141 -23.195 -1.150 1.00 39.41 155 VAL A N 1
ATOM 1197 C CA . VAL A 1 155 ? 2.537 -23.583 0.135 1.00 39.41 155 VAL A CA 1
ATOM 1198 C C . VAL A 1 155 ? 1.296 -22.735 0.407 1.00 39.41 155 VAL A C 1
ATOM 1200 O O . VAL A 1 155 ? 1.390 -21.637 0.959 1.00 39.41 155 VAL A O 1
ATOM 1203 N N . GLY A 1 156 ? 0.148 -23.244 -0.046 1.00 36.91 156 GLY A N 1
ATOM 1204 C CA . GLY A 1 156 ? -1.177 -22.836 0.433 1.00 36.91 156 GLY A CA 1
ATOM 1205 C C . GLY A 1 156 ? -1.502 -23.437 1.795 1.00 36.91 156 GLY A C 1
ATOM 1206 O O . GLY A 1 156 ? -0.878 -24.462 2.153 1.00 36.91 156 GLY A O 1
#